Protein AF-N1UC17-F1 (afdb_monomer_lite)

Secondary structure (DSSP, 8-state):
--TT---HHHHHHHHHHHHHHHHHHHS---TTGGG-HHHHHHHHHHHHHHHHHHHHHHHHHHTT--HHHHHHHHHHHHHHHHHHHHHHHT-TT--HHHHHHHHHT--PPPP-HHHHHHHHHHHHHTTT------

Radius of gyration: 17.92 Å; chains: 1; bounding box: 58×27×40 Å

Organism: NCBI:txid1085541

Structure (mmCIF, N/CA/C/O backbone):
data_AF-N1UC17-F1
#
_entry.id   AF-N1UC17-F1
#
loop_
_atom_site.group_PDB
_atom_site.id
_atom_site.type_symbol
_atom_site.label_atom_id
_atom_site.label_alt_id
_atom_site.label_comp_id
_atom_site.label_asym_id
_atom_site.label_entity_id
_atom_site.label_seq_id
_atom_site.pdbx_PDB_ins_code
_atom_site.Cartn_x
_atom_site.Cartn_y
_atom_site.Cartn_z
_atom_site.occupancy
_atom_site.B_iso_or_equiv
_atom_site.auth_seq_id
_atom_site.auth_comp_id
_atom_site.auth_asym_id
_atom_site.auth_atom_id
_atom_site.pdbx_PDB_model_num
ATOM 1 N N . MET A 1 1 ? -7.139 11.147 -10.808 1.00 60.97 1 MET A N 1
ATOM 2 C CA . MET A 1 1 ? -6.002 10.578 -10.052 1.00 60.97 1 MET A CA 1
ATOM 3 C C . MET A 1 1 ? -5.913 9.108 -10.440 1.00 60.97 1 MET A C 1
ATOM 5 O O . MET A 1 1 ? -6.932 8.435 -10.329 1.00 60.97 1 MET A O 1
ATOM 9 N N . TYR A 1 2 ? -4.774 8.656 -10.977 1.00 63.81 2 TYR A N 1
ATOM 10 C CA . TYR A 1 2 ? -4.533 7.316 -11.563 1.00 63.81 2 TYR A CA 1
ATOM 11 C C . TYR A 1 2 ? -5.226 6.952 -12.900 1.00 63.81 2 TYR A C 1
ATOM 13 O O . TYR A 1 2 ? -5.146 5.809 -13.334 1.00 63.81 2 TYR A O 1
ATOM 21 N N . SER A 1 3 ? -5.917 7.875 -13.577 1.00 61.06 3 SER A N 1
ATOM 22 C CA . SER A 1 3 ? -6.792 7.532 -14.718 1.00 61.06 3 SER A CA 1
ATOM 23 C C . SER A 1 3 ? -6.067 7.158 -16.019 1.00 61.06 3 SER A C 1
ATOM 25 O O . SER A 1 3 ? -6.679 6.522 -16.870 1.00 61.06 3 SER A O 1
ATOM 27 N N . ASN A 1 4 ? -4.805 7.564 -16.182 1.00 71.44 4 ASN A N 1
ATOM 28 C CA . ASN A 1 4 ? -4.105 7.528 -17.473 1.00 71.44 4 ASN A CA 1
ATOM 29 C C . ASN A 1 4 ? -3.074 6.393 -17.593 1.00 71.44 4 ASN A C 1
ATOM 31 O O . ASN A 1 4 ? -2.320 6.373 -18.559 1.00 71.44 4 ASN A O 1
ATOM 35 N N . ILE A 1 5 ? -3.011 5.480 -16.618 1.00 83.81 5 ILE A N 1
ATOM 36 C CA . ILE A 1 5 ? -2.045 4.376 -16.606 1.00 83.81 5 ILE A CA 1
ATOM 37 C C . ILE A 1 5 ? -2.791 3.052 -16.561 1.00 83.81 5 ILE A C 1
ATOM 39 O O . ILE A 1 5 ? -3.594 2.813 -15.656 1.00 83.81 5 ILE A O 1
ATOM 43 N N . ASP A 1 6 ? -2.504 2.206 -17.547 1.00 90.81 6 ASP A N 1
ATOM 44 C CA . ASP A 1 6 ? -3.082 0.875 -17.676 1.00 90.81 6 ASP A CA 1
ATOM 45 C C . ASP A 1 6 ? -2.044 -0.203 -17.356 1.00 90.81 6 ASP A C 1
ATOM 47 O O . ASP A 1 6 ? -1.516 -0.876 -18.236 1.00 90.81 6 ASP A O 1
ATOM 51 N N . LEU A 1 7 ? -1.706 -0.300 -16.068 1.00 94.50 7 LEU A N 1
ATOM 52 C CA . LEU A 1 7 ? -0.792 -1.307 -15.531 1.00 94.50 7 LEU A CA 1
ATOM 53 C C . LEU A 1 7 ? -1.530 -2.195 -14.517 1.00 94.50 7 LEU A C 1
ATOM 55 O O . LEU A 1 7 ? -2.280 -1.658 -13.689 1.00 94.50 7 LEU A O 1
ATOM 59 N N . PRO A 1 8 ? -1.344 -3.529 -14.547 1.00 96.00 8 PRO A N 1
ATOM 60 C CA . PRO A 1 8 ? -2.098 -4.462 -13.711 1.00 96.00 8 PRO A CA 1
ATOM 61 C C . PRO A 1 8 ? -2.091 -4.116 -12.217 1.00 96.00 8 PRO A C 1
ATOM 63 O O . PRO A 1 8 ? -3.160 -4.039 -11.599 1.00 96.00 8 PRO A O 1
ATOM 66 N N . ASN A 1 9 ? -0.921 -3.842 -11.634 1.00 97.19 9 ASN A N 1
ATOM 67 C CA . ASN A 1 9 ? -0.815 -3.553 -10.204 1.00 97.19 9 ASN A CA 1
ATOM 68 C C . ASN A 1 9 ? -1.360 -2.168 -9.847 1.00 97.19 9 ASN A C 1
ATOM 70 O O . ASN A 1 9 ? -1.953 -1.999 -8.780 1.00 97.19 9 ASN A O 1
ATOM 74 N N . VAL A 1 10 ? -1.281 -1.198 -10.764 1.00 96.81 10 VAL A N 1
ATOM 75 C CA . VAL A 1 10 ? -1.932 0.112 -10.596 1.00 96.81 10 VAL A CA 1
ATOM 76 C C . VAL A 1 10 ? -3.453 -0.049 -10.523 1.00 96.81 10 VAL A C 1
ATOM 78 O O . VAL A 1 10 ? -4.094 0.556 -9.662 1.00 96.81 10 VAL A O 1
ATOM 81 N N . GLN A 1 11 ? -4.055 -0.899 -11.365 1.00 96.50 11 GLN A N 1
ATOM 82 C CA . GLN A 1 11 ? -5.502 -1.147 -11.305 1.00 96.50 11 GLN A CA 1
ATOM 83 C C . GLN A 1 11 ? -5.920 -1.838 -10.001 1.00 96.50 11 GLN A C 1
ATOM 85 O O . GLN A 1 11 ? -6.973 -1.514 -9.445 1.00 96.50 11 GLN A O 1
ATOM 90 N N . ILE A 1 12 ? -5.112 -2.770 -9.488 1.00 97.69 12 ILE A N 1
ATOM 91 C CA . ILE A 1 12 ? -5.368 -3.422 -8.194 1.00 97.69 12 ILE A CA 1
ATOM 92 C C . ILE A 1 12 ? -5.279 -2.397 -7.060 1.00 97.69 12 ILE A C 1
ATOM 94 O O . ILE A 1 12 ? -6.207 -2.288 -6.256 1.00 97.69 12 ILE A O 1
ATOM 98 N N . PHE A 1 13 ? -4.233 -1.573 -7.048 1.00 97.88 13 PHE A N 1
ATOM 99 C CA . PHE A 1 13 ? -4.062 -0.527 -6.045 1.00 97.88 13 PHE A CA 1
ATOM 100 C C . PHE A 1 13 ? -5.217 0.490 -6.066 1.00 97.88 13 PHE A C 1
ATOM 102 O O . PHE A 1 13 ? -5.735 0.883 -5.021 1.00 97.88 13 PHE A O 1
ATOM 109 N N . ARG A 1 14 ? -5.739 0.846 -7.249 1.00 96.31 14 ARG A N 1
ATOM 110 C CA . ARG A 1 14 ? -6.949 1.682 -7.376 1.00 96.31 14 ARG A CA 1
ATOM 111 C C . ARG A 1 14 ? -8.176 1.062 -6.706 1.00 96.31 14 ARG A C 1
ATOM 113 O O . ARG A 1 14 ? -8.968 1.798 -6.113 1.00 96.31 14 ARG A O 1
ATOM 120 N N . LYS A 1 15 ? -8.344 -0.264 -6.778 1.00 97.31 15 LYS A N 1
ATOM 121 C CA . LYS A 1 15 ? -9.424 -0.969 -6.065 1.00 97.31 15 LYS A CA 1
ATOM 122 C C . LYS A 1 15 ? -9.233 -0.861 -4.552 1.00 97.31 15 LYS A C 1
ATOM 124 O O . LYS A 1 15 ? -10.192 -0.532 -3.860 1.00 97.31 15 LYS A O 1
ATOM 129 N N . GLN A 1 16 ? -8.008 -1.026 -4.051 1.00 98.12 16 GLN A N 1
ATOM 130 C CA . GLN A 1 16 ? -7.701 -0.838 -2.626 1.00 98.12 16 GLN A CA 1
ATOM 131 C C . GLN A 1 16 ? -8.009 0.587 -2.152 1.00 98.12 16 GLN A C 1
ATOM 133 O O . GLN A 1 16 ? -8.677 0.762 -1.135 1.00 98.12 16 GLN A O 1
ATOM 138 N N . ILE A 1 17 ? -7.631 1.609 -2.929 1.00 97.44 17 ILE A N 1
ATOM 139 C CA . ILE A 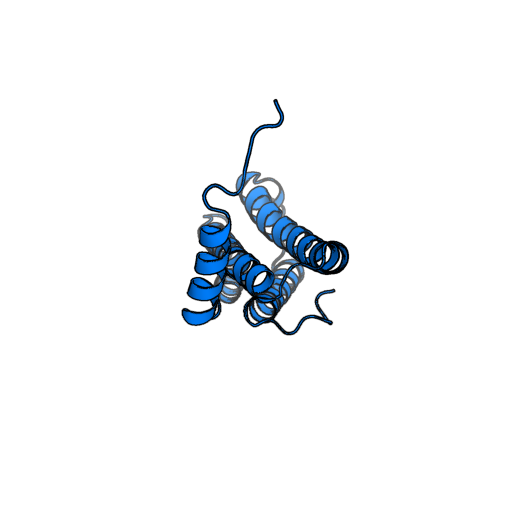1 17 ? -7.962 3.013 -2.635 1.00 97.44 17 ILE A CA 1
ATOM 140 C C . ILE A 1 17 ? -9.480 3.222 -2.567 1.00 97.44 17 ILE A C 1
ATOM 142 O O . ILE A 1 17 ? -9.966 3.955 -1.706 1.00 97.44 17 ILE A O 1
ATOM 146 N N . ALA A 1 18 ? -10.246 2.613 -3.476 1.00 97.25 18 ALA A N 1
ATOM 147 C CA . ALA A 1 18 ? -11.703 2.720 -3.456 1.00 97.25 18 ALA A CA 1
ATOM 148 C C . ALA A 1 18 ? -12.295 2.115 -2.172 1.00 97.25 18 ALA A C 1
ATOM 150 O O . ALA A 1 18 ? -13.162 2.732 -1.553 1.00 97.25 18 ALA A O 1
ATOM 151 N N . VAL A 1 19 ? -11.778 0.966 -1.728 1.00 97.88 19 VAL A N 1
ATOM 152 C CA . VAL A 1 19 ? -12.178 0.346 -0.457 1.00 97.88 19 VAL A CA 1
ATOM 153 C C . VAL A 1 19 ? -11.771 1.208 0.739 1.00 97.88 19 VAL A C 1
ATOM 155 O O . VAL A 1 19 ? -12.578 1.385 1.645 1.00 97.88 19 VAL A O 1
ATOM 158 N N . LEU A 1 20 ? -10.577 1.812 0.733 1.00 97.50 20 LEU A N 1
ATOM 159 C CA . LEU A 1 20 ? -10.130 2.727 1.790 1.00 97.50 20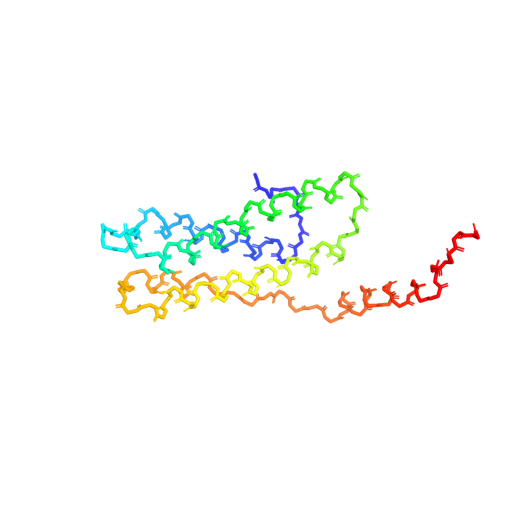 LEU A CA 1
ATOM 160 C C . LEU A 1 20 ? -11.019 3.973 1.892 1.00 97.50 20 LEU A C 1
ATOM 162 O O . LEU A 1 20 ? -11.382 4.391 2.990 1.00 97.50 20 LEU A O 1
ATOM 166 N N . LYS A 1 21 ? -11.420 4.553 0.757 1.00 97.06 21 LYS A N 1
ATOM 167 C CA . LYS A 1 21 ? -12.377 5.671 0.735 1.00 97.06 21 LYS A CA 1
ATOM 168 C C . LYS A 1 21 ? -13.710 5.275 1.355 1.00 97.06 21 LYS A C 1
ATOM 170 O O . LYS A 1 21 ? -14.279 6.050 2.118 1.00 97.06 21 LYS A O 1
ATOM 175 N N . GLU A 1 22 ? -14.189 4.077 1.038 1.00 97.12 22 GLU A N 1
ATOM 176 C CA . GLU A 1 22 ? -15.425 3.564 1.612 1.00 97.12 22 GLU A CA 1
ATOM 177 C C . GLU A 1 22 ? -15.275 3.293 3.113 1.00 97.12 22 GLU A C 1
ATOM 179 O O . GLU A 1 22 ? -16.125 3.731 3.876 1.00 97.12 22 GLU A O 1
ATOM 184 N N . PHE A 1 23 ? -14.168 2.688 3.560 1.00 96.81 23 PHE A N 1
ATOM 185 C CA . PHE A 1 23 ? -13.842 2.510 4.980 1.00 96.81 23 PHE A CA 1
ATOM 186 C C . PHE A 1 23 ? -13.928 3.835 5.750 1.00 96.81 23 PHE A C 1
ATOM 188 O O . PHE A 1 23 ? -14.611 3.918 6.768 1.00 96.81 23 PHE A O 1
ATOM 195 N N . LEU A 1 24 ? -13.285 4.891 5.240 1.00 96.06 24 LEU A N 1
ATOM 196 C CA . LEU A 1 24 ? -13.274 6.211 5.878 1.00 96.06 24 LEU A CA 1
ATOM 197 C C . LEU A 1 24 ? -14.657 6.872 5.906 1.00 96.06 24 LEU A C 1
ATOM 199 O O . LEU A 1 24 ? -14.936 7.673 6.793 1.00 96.06 24 LEU A O 1
ATOM 203 N N . LYS A 1 25 ? -15.517 6.560 4.933 1.00 96.50 25 LYS A N 1
ATOM 204 C CA . LYS A 1 25 ? -16.859 7.133 4.817 1.00 96.50 25 LYS A CA 1
ATOM 205 C C . LYS A 1 25 ? -17.886 6.392 5.671 1.00 96.50 25 LYS A C 1
ATOM 207 O O . LYS A 1 25 ? -18.695 7.038 6.330 1.00 96.50 25 LYS A O 1
ATOM 212 N N . SER A 1 26 ? -17.896 5.061 5.614 1.00 95.12 26 SER A N 1
ATOM 213 C CA . SER A 1 26 ? -18.922 4.227 6.248 1.00 95.12 26 SER A CA 1
ATOM 214 C C . SER A 1 26 ? -18.567 3.833 7.675 1.00 95.12 26 SER A C 1
ATOM 216 O O . SER A 1 26 ? -19.452 3.684 8.506 1.00 95.12 26 SER A O 1
ATOM 218 N N . THR A 1 27 ? -17.279 3.642 7.953 1.00 94.19 27 THR A N 1
ATOM 219 C CA . THR A 1 27 ? -16.783 3.098 9.222 1.00 94.19 27 THR A CA 1
ATOM 220 C C . THR A 1 27 ? -15.592 3.914 9.740 1.00 94.19 27 THR A C 1
ATOM 222 O O . THR A 1 27 ? -14.524 3.339 9.990 1.00 94.19 27 THR A O 1
ATOM 225 N N . PRO A 1 28 ? -15.722 5.253 9.862 1.00 94.12 28 PRO A N 1
ATOM 226 C CA . PRO A 1 28 ? -14.619 6.098 10.299 1.00 94.12 28 PRO A CA 1
ATOM 227 C C . PRO A 1 28 ? -14.137 5.702 11.703 1.00 94.12 28 PRO A C 1
ATOM 229 O O . PRO A 1 28 ? -14.899 5.107 12.472 1.00 94.12 28 PRO A O 1
ATOM 232 N N . PRO A 1 29 ? -12.891 6.052 12.066 1.00 95.25 29 PRO A N 1
ATOM 233 C CA . PRO A 1 29 ? -12.407 5.853 13.422 1.00 95.25 29 PRO A CA 1
ATOM 234 C C . PRO A 1 29 ? -13.292 6.593 14.432 1.00 95.25 29 PRO A C 1
ATOM 236 O O . PRO A 1 29 ? -13.615 7.767 14.237 1.00 95.25 29 PRO A O 1
ATOM 239 N N . ASP A 1 30 ? -13.673 5.935 15.524 1.00 95.44 30 ASP A N 1
ATOM 240 C CA . ASP A 1 30 ? -14.438 6.582 16.591 1.00 95.44 30 ASP A CA 1
ATOM 241 C C . ASP A 1 30 ? -13.555 7.503 17.466 1.00 95.44 30 ASP A C 1
ATOM 243 O O . ASP A 1 30 ? -12.341 7.634 17.270 1.00 95.44 30 ASP A O 1
ATOM 247 N N . SER A 1 31 ? -14.147 8.160 18.471 1.00 95.38 31 SER A N 1
ATOM 248 C CA . SER A 1 31 ? -13.395 9.066 19.353 1.00 95.38 31 SER A CA 1
ATOM 249 C C . SER A 1 31 ? -12.292 8.375 20.169 1.00 95.38 31 SER A C 1
ATOM 251 O O . SER A 1 31 ? -11.360 9.066 20.589 1.00 95.38 31 SER A O 1
ATOM 253 N N . LYS A 1 32 ? -12.403 7.075 20.463 1.00 95.38 32 LYS A N 1
ATOM 254 C CA . LYS A 1 32 ? -11.371 6.325 21.191 1.00 95.38 32 LYS A CA 1
ATOM 255 C C . LYS A 1 32 ? -10.248 5.932 20.238 1.00 95.38 32 LYS A C 1
ATOM 257 O O . LYS A 1 32 ? -9.093 6.187 20.552 1.00 95.38 32 LYS A O 1
ATOM 262 N N . GLN A 1 33 ? -10.593 5.403 19.067 1.00 96.25 33 GLN A N 1
ATOM 263 C CA . GLN A 1 33 ? -9.652 5.035 18.008 1.00 96.25 33 GLN A CA 1
ATOM 264 C C . GLN A 1 33 ? -8.861 6.247 17.502 1.00 96.25 33 GLN A C 1
ATOM 266 O O . GLN A 1 33 ? -7.656 6.161 17.318 1.00 96.25 33 GLN A O 1
ATOM 271 N N . SER A 1 34 ? -9.496 7.416 17.385 1.00 94.75 34 SER A N 1
ATOM 272 C CA . SER A 1 34 ? -8.816 8.658 16.981 1.00 94.75 34 SER A CA 1
ATOM 273 C C . SER A 1 34 ? -7.754 9.138 17.982 1.00 94.75 34 SER A C 1
ATOM 275 O O . SER A 1 34 ? -6.884 9.929 17.627 1.00 94.75 34 SER A O 1
ATOM 277 N N . LYS A 1 35 ? -7.834 8.694 19.244 1.00 95.75 35 LYS A N 1
ATOM 278 C CA . LYS A 1 35 ? -6.842 8.976 20.298 1.00 95.75 35 LYS A CA 1
ATOM 279 C C . LYS A 1 35 ? -5.832 7.836 20.471 1.00 95.75 35 LYS A C 1
ATOM 281 O O . LYS A 1 35 ? -4.873 7.991 21.221 1.00 95.75 35 LYS A O 1
ATOM 286 N N . ASP A 1 36 ? -6.057 6.706 19.806 1.00 96.12 36 ASP A N 1
ATOM 287 C CA . ASP A 1 36 ? -5.148 5.568 19.766 1.00 96.12 36 ASP A CA 1
ATOM 288 C C . ASP A 1 36 ? -4.095 5.830 18.683 1.00 96.12 36 ASP A C 1
ATOM 290 O O . ASP A 1 36 ? -4.363 5.735 17.483 1.00 96.12 36 ASP A O 1
ATOM 294 N N . LEU A 1 37 ? -2.892 6.205 19.124 1.00 95.12 37 LEU A N 1
ATOM 295 C CA . LEU A 1 37 ? -1.783 6.531 18.229 1.00 95.12 37 LEU A CA 1
ATOM 296 C C . LEU A 1 37 ? -1.426 5.364 17.311 1.00 95.12 37 LEU A C 1
ATOM 298 O O . LEU A 1 37 ? -1.131 5.600 16.144 1.00 95.12 37 LEU A O 1
ATOM 302 N N . ASP A 1 38 ? -1.498 4.123 17.791 1.00 95.50 38 ASP A N 1
ATOM 303 C CA . ASP A 1 38 ? -1.136 2.976 16.966 1.00 95.50 38 ASP A CA 1
ATOM 304 C C . ASP A 1 38 ? -2.196 2.700 15.895 1.00 95.50 38 ASP A C 1
ATOM 306 O O . ASP A 1 38 ? -1.867 2.250 14.799 1.00 95.50 38 ASP A O 1
ATOM 310 N N . PHE A 1 39 ? -3.477 2.931 16.202 1.00 96.56 39 PHE A N 1
ATOM 311 C CA . PHE A 1 39 ? -4.554 2.822 15.216 1.00 96.56 39 PHE A CA 1
ATOM 312 C C . PHE A 1 39 ? -4.405 3.903 14.139 1.00 96.56 39 PHE A C 1
ATOM 314 O O . PHE A 1 39 ? -4.441 3.613 12.940 1.00 96.56 39 PHE A O 1
ATOM 321 N N . MET A 1 40 ? -4.199 5.149 14.568 1.00 97.19 40 MET A N 1
ATOM 322 C CA . MET A 1 40 ? -4.052 6.285 13.661 1.00 97.19 40 MET A CA 1
ATOM 323 C C . MET A 1 40 ? -2.771 6.215 12.831 1.00 97.19 40 MET A C 1
ATOM 325 O O . MET A 1 40 ? -2.787 6.652 11.682 1.00 97.19 40 MET A O 1
ATOM 329 N N . LEU A 1 41 ? -1.693 5.633 13.362 1.00 97.38 41 LEU A N 1
ATOM 330 C CA . LEU A 1 41 ? -0.457 5.407 12.617 1.00 97.38 41 LEU A CA 1
ATOM 331 C C . LEU A 1 41 ? -0.693 4.482 11.419 1.00 97.38 41 LEU A C 1
ATOM 333 O O . LEU A 1 41 ? -0.344 4.855 10.305 1.00 97.38 41 LEU A O 1
ATOM 337 N N . ILE A 1 42 ? -1.368 3.345 11.618 1.00 97.75 42 ILE A N 1
ATOM 338 C CA . ILE A 1 42 ? -1.680 2.398 10.531 1.00 97.75 42 ILE A CA 1
ATOM 339 C C . ILE A 1 42 ? -2.568 3.054 9.467 1.00 97.75 42 ILE A C 1
ATOM 341 O O . ILE A 1 42 ? -2.354 2.888 8.266 1.00 97.75 42 ILE A O 1
ATOM 345 N N . LEU A 1 43 ? -3.571 3.829 9.893 1.00 96.56 43 LEU A N 1
ATOM 346 C CA . LEU A 1 43 ? -4.425 4.562 8.958 1.00 96.56 43 LEU A CA 1
ATOM 347 C C . LEU A 1 43 ? -3.640 5.640 8.194 1.00 96.56 43 LEU A C 1
ATOM 349 O O . LEU A 1 43 ? -3.880 5.860 7.006 1.00 96.56 43 LEU A O 1
ATOM 353 N N . GLY A 1 44 ? -2.680 6.279 8.864 1.00 97.31 44 GLY A N 1
ATOM 354 C CA . GLY A 1 44 ? -1.719 7.192 8.262 1.00 97.31 44 GLY A CA 1
ATOM 355 C C . GLY A 1 44 ? -0.855 6.507 7.205 1.00 97.31 44 GLY A C 1
ATOM 356 O O . GLY A 1 44 ? -0.718 7.049 6.116 1.00 97.31 44 GLY A O 1
ATOM 357 N N . GLU A 1 45 ? -0.343 5.304 7.472 1.00 97.88 45 GLU A N 1
ATOM 358 C CA . GLU A 1 45 ? 0.430 4.510 6.505 1.00 97.88 45 GLU A CA 1
ATOM 359 C C . GLU A 1 45 ? -0.401 4.134 5.267 1.00 97.88 45 GLU A C 1
ATOM 361 O O . GLU A 1 45 ? 0.059 4.268 4.133 1.00 97.88 45 GLU A O 1
ATOM 366 N N . LEU A 1 46 ? -1.667 3.749 5.452 1.00 97.75 46 LEU A N 1
ATOM 367 C CA . LEU A 1 46 ? -2.588 3.529 4.331 1.00 97.75 46 LEU A CA 1
ATOM 368 C C . LEU A 1 46 ? -2.787 4.803 3.501 1.00 97.75 46 LEU A C 1
ATOM 370 O O . LEU A 1 46 ? -2.790 4.746 2.271 1.00 97.75 46 LEU A O 1
ATOM 374 N N . PHE A 1 47 ? -2.937 5.955 4.156 1.00 96.31 47 PHE A N 1
ATOM 375 C CA . PHE A 1 47 ? -3.099 7.239 3.481 1.00 96.31 47 PHE A CA 1
ATOM 376 C C . PHE A 1 47 ? -1.832 7.671 2.728 1.00 96.31 47 PHE A C 1
ATOM 378 O O . PHE A 1 47 ? -1.924 8.116 1.580 1.00 96.31 47 PHE A O 1
ATOM 385 N N . THR A 1 48 ? -0.648 7.522 3.329 1.00 97.25 48 THR A N 1
ATOM 386 C CA . THR A 1 48 ? 0.617 7.909 2.692 1.00 97.25 48 THR A CA 1
ATOM 387 C C . THR A 1 48 ? 0.903 7.065 1.459 1.00 97.25 48 THR A C 1
ATOM 389 O O . THR A 1 48 ? 1.350 7.627 0.463 1.00 97.25 48 THR A O 1
ATOM 392 N N . LEU A 1 49 ? 0.559 5.772 1.447 1.00 97.56 49 LEU A N 1
ATOM 393 C CA . LEU A 1 49 ? 0.645 4.951 0.233 1.00 9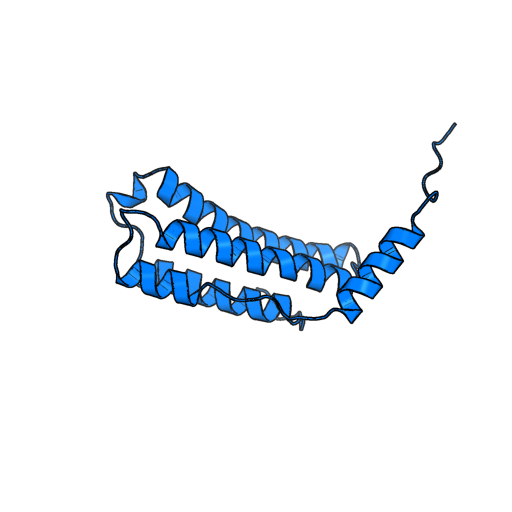7.56 49 LEU A CA 1
ATOM 394 C C . LEU A 1 49 ? -0.165 5.548 -0.929 1.00 97.56 49 LEU A C 1
ATOM 396 O O . LEU A 1 49 ? 0.304 5.548 -2.065 1.00 97.56 49 LEU A O 1
ATOM 400 N N . VAL A 1 50 ? -1.354 6.106 -0.674 1.00 96.69 50 VAL A N 1
ATOM 401 C CA . VAL A 1 50 ? -2.165 6.750 -1.727 1.00 96.69 50 VAL A CA 1
ATOM 402 C C . VAL A 1 50 ? -1.483 8.001 -2.278 1.00 96.69 50 VAL A C 1
ATOM 404 O O . VAL A 1 50 ? -1.520 8.235 -3.489 1.00 96.69 50 VAL A O 1
ATOM 407 N N . ALA A 1 51 ? -0.868 8.804 -1.408 1.00 95.88 51 ALA A N 1
ATOM 408 C CA . ALA A 1 51 ? -0.122 9.990 -1.818 1.00 95.88 51 ALA A CA 1
ATOM 409 C C . ALA A 1 51 ? 1.137 9.609 -2.615 1.00 95.88 51 ALA A C 1
ATOM 411 O O . ALA A 1 51 ? 1.356 10.130 -3.709 1.00 95.88 51 ALA A O 1
ATOM 412 N N . TYR A 1 52 ? 1.917 8.647 -2.115 1.00 96.25 52 TYR A N 1
ATOM 413 C CA . TYR A 1 52 ? 3.119 8.154 -2.784 1.00 96.25 52 TYR A CA 1
ATOM 414 C C . TYR A 1 52 ? 2.819 7.506 -4.130 1.00 96.25 52 TYR A C 1
ATOM 416 O O . TYR A 1 52 ? 3.538 7.773 -5.085 1.00 96.25 52 TYR A O 1
ATOM 424 N N . GLY A 1 53 ? 1.744 6.724 -4.251 1.00 95.69 53 GLY A N 1
ATOM 425 C CA . GLY A 1 53 ? 1.368 6.133 -5.534 1.00 95.69 53 GLY A CA 1
ATOM 426 C C . GLY A 1 53 ? 1.095 7.196 -6.607 1.00 95.69 53 GLY A C 1
ATOM 427 O O . GLY A 1 53 ? 1.466 7.014 -7.764 1.00 95.69 53 GLY A O 1
ATOM 428 N N . GLN A 1 54 ? 0.519 8.345 -6.236 1.00 93.88 54 GLN A N 1
ATOM 429 C CA . GLN A 1 54 ? 0.271 9.421 -7.194 1.00 93.88 54 GLN A CA 1
ATOM 430 C C . GLN A 1 54 ? 1.590 10.096 -7.580 1.00 93.88 54 GLN A C 1
ATOM 432 O O . GLN A 1 54 ? 1.829 10.306 -8.766 1.00 93.88 54 GLN A O 1
ATOM 437 N N . LEU A 1 55 ? 2.454 10.382 -6.600 1.00 95.00 55 LEU A N 1
ATOM 438 C CA . LEU A 1 55 ? 3.775 10.965 -6.847 1.00 95.00 55 LEU A CA 1
ATOM 439 C C . LEU A 1 55 ? 4.645 10.060 -7.726 1.00 95.00 55 LEU A C 1
ATOM 441 O O . LEU A 1 55 ? 5.321 10.553 -8.620 1.00 95.00 55 LEU A O 1
ATOM 445 N N . LEU A 1 56 ? 4.604 8.743 -7.515 1.00 94.94 56 LEU A N 1
ATOM 446 C CA . LEU A 1 56 ? 5.324 7.769 -8.337 1.00 94.94 56 LEU A CA 1
ATOM 447 C C . LEU A 1 56 ? 4.874 7.824 -9.796 1.00 94.94 56 LEU A C 1
ATOM 449 O O . LEU A 1 56 ? 5.710 7.826 -10.692 1.00 94.94 56 LEU A O 1
ATOM 453 N N . ILE A 1 57 ? 3.566 7.918 -10.037 1.00 93.44 57 ILE A N 1
ATOM 454 C CA . ILE A 1 57 ? 3.000 8.033 -11.385 1.00 93.44 57 ILE A CA 1
ATOM 455 C C . ILE A 1 57 ? 3.392 9.348 -12.058 1.00 93.44 57 ILE A C 1
ATOM 457 O O . ILE A 1 57 ? 3.784 9.352 -13.223 1.00 93.44 57 ILE A O 1
ATOM 461 N N . GLU A 1 58 ? 3.287 10.462 -11.335 1.00 93.06 58 GLU A N 1
ATOM 462 C CA . GLU A 1 58 ? 3.652 11.780 -11.857 1.00 93.06 58 GLU A CA 1
ATOM 463 C C . GLU A 1 58 ? 5.150 11.848 -12.170 1.00 93.06 58 GLU A C 1
ATOM 465 O O . GLU A 1 58 ? 5.537 12.270 -13.260 1.00 93.06 58 GLU A O 1
ATOM 470 N N . ASN A 1 59 ? 5.993 11.354 -11.262 1.00 93.50 59 ASN A N 1
ATOM 471 C CA . ASN A 1 59 ? 7.439 11.354 -11.441 1.00 93.50 59 ASN A CA 1
ATOM 472 C C . ASN A 1 59 ? 7.895 10.380 -12.535 1.00 93.50 59 ASN A C 1
ATOM 474 O O . ASN A 1 59 ? 8.812 10.695 -13.286 1.00 93.50 59 ASN A O 1
ATOM 478 N N . ALA A 1 60 ? 7.232 9.228 -12.685 1.00 93.19 60 ALA A N 1
ATOM 479 C CA . ALA A 1 60 ? 7.524 8.285 -13.763 1.00 93.19 60 ALA A CA 1
ATOM 480 C C . ALA A 1 60 ? 7.359 8.922 -15.151 1.00 93.19 60 ALA A C 1
ATOM 482 O O . ALA A 1 60 ? 8.153 8.644 -16.049 1.00 93.19 60 ALA A O 1
ATOM 483 N N . ALA A 1 61 ? 6.379 9.815 -15.319 1.00 89.94 61 ALA A N 1
ATO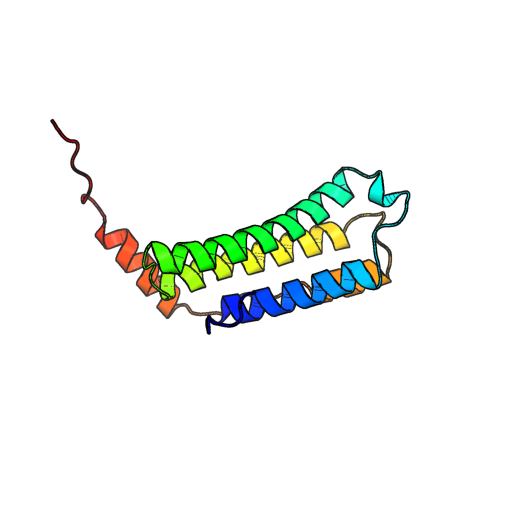M 484 C CA . ALA A 1 61 ? 6.192 10.557 -16.563 1.00 89.94 61 ALA A CA 1
ATOM 485 C C . ALA A 1 61 ? 7.304 11.596 -16.811 1.00 89.94 61 ALA A C 1
ATOM 487 O O . ALA A 1 61 ? 7.714 11.784 -17.956 1.00 89.94 61 ALA A O 1
ATOM 488 N N . ILE A 1 62 ? 7.801 12.248 -15.754 1.00 92.94 62 ILE A N 1
ATOM 489 C CA . ILE A 1 62 ? 8.881 13.248 -15.827 1.00 92.94 62 ILE A CA 1
ATOM 490 C C . ILE A 1 62 ? 10.215 12.573 -16.165 1.00 92.94 62 ILE A C 1
ATOM 492 O O . ILE A 1 62 ? 10.882 12.951 -17.128 1.00 92.94 62 ILE A O 1
ATOM 496 N N . GLU A 1 63 ? 10.561 11.530 -15.414 1.00 92.94 63 GLU A N 1
ATOM 497 C CA . GLU A 1 63 ? 11.829 10.799 -15.515 1.00 92.94 63 GLU A CA 1
ATOM 498 C C . GLU A 1 63 ? 11.830 9.744 -16.636 1.00 92.94 63 GLU A C 1
ATOM 500 O O . GLU A 1 63 ? 12.831 9.065 -16.858 1.00 92.94 63 GLU A O 1
ATOM 505 N N . LYS A 1 64 ? 10.709 9.594 -17.360 1.00 91.56 64 LYS A N 1
ATOM 506 C CA . LYS A 1 64 ? 10.506 8.583 -18.416 1.00 91.56 64 LYS A CA 1
ATOM 507 C C . LYS A 1 64 ? 10.836 7.168 -17.929 1.00 91.56 64 LYS A C 1
ATOM 509 O O . LYS A 1 64 ? 11.509 6.394 -18.613 1.00 91.56 64 LYS A O 1
ATOM 514 N N . VAL A 1 65 ? 10.367 6.847 -16.725 1.00 91.19 65 VAL A N 1
ATOM 515 C CA . VAL A 1 65 ? 10.524 5.519 -16.129 1.00 91.19 65 VAL A CA 1
ATOM 516 C C . VAL A 1 65 ? 9.753 4.503 -16.962 1.00 91.19 65 VAL A C 1
ATOM 518 O O . VAL A 1 65 ? 8.625 4.746 -17.384 1.00 91.19 65 VAL A O 1
ATOM 521 N N . ASP A 1 66 ? 10.383 3.355 -17.194 1.00 92.00 66 ASP A N 1
ATOM 522 C CA . ASP A 1 66 ? 9.783 2.266 -17.952 1.00 92.00 66 ASP A CA 1
ATOM 523 C C . ASP A 1 66 ? 8.580 1.642 -17.223 1.00 92.00 66 ASP A C 1
ATOM 525 O O . ASP A 1 66 ? 8.580 1.493 -15.996 1.00 92.00 66 ASP A O 1
ATOM 529 N N . ASN A 1 67 ? 7.568 1.246 -17.997 1.00 92.69 67 ASN A N 1
ATOM 530 C CA . ASN A 1 67 ? 6.317 0.698 -17.478 1.00 92.69 67 ASN A CA 1
ATOM 531 C C . ASN A 1 67 ? 6.511 -0.614 -16.706 1.00 92.69 67 ASN A C 1
ATOM 533 O O . ASN A 1 67 ? 5.789 -0.824 -15.732 1.00 92.69 67 ASN A O 1
ATOM 537 N N . ASP A 1 68 ? 7.479 -1.463 -17.082 1.00 93.69 68 ASP A N 1
ATOM 538 C CA . ASP A 1 68 ? 7.740 -2.705 -16.345 1.00 93.69 68 ASP A CA 1
ATOM 539 C C . ASP A 1 68 ? 8.227 -2.388 -14.924 1.00 93.69 68 ASP A C 1
ATOM 541 O O . ASP A 1 68 ? 7.764 -2.981 -13.950 1.00 93.69 68 ASP A O 1
ATOM 545 N N . LEU A 1 69 ? 9.121 -1.402 -14.780 1.00 93.38 69 LEU A N 1
ATOM 546 C CA . LEU A 1 69 ? 9.605 -0.977 -13.465 1.00 93.38 69 LEU A CA 1
ATOM 547 C C . LEU A 1 69 ? 8.491 -0.321 -12.644 1.00 93.38 69 LEU A C 1
ATOM 549 O O . LEU A 1 69 ? 8.384 -0.575 -11.444 1.00 93.38 69 LEU A O 1
ATOM 553 N N . LEU A 1 70 ? 7.654 0.507 -13.275 1.00 95.19 70 LEU A N 1
ATOM 554 C CA . LEU A 1 70 ? 6.532 1.139 -12.589 1.00 95.19 70 LEU A CA 1
ATOM 555 C C . LEU A 1 70 ? 5.528 0.095 -12.077 1.00 95.19 70 LEU A C 1
ATOM 557 O O . LEU A 1 70 ? 5.137 0.155 -10.914 1.00 95.19 70 LEU A O 1
ATOM 561 N N . ASP A 1 71 ? 5.151 -0.892 -12.893 1.00 95.69 71 ASP A N 1
ATOM 562 C CA . ASP A 1 71 ? 4.244 -1.964 -12.463 1.00 95.69 71 ASP A CA 1
ATOM 563 C C . ASP A 1 71 ? 4.860 -2.816 -11.338 1.00 95.69 71 ASP A C 1
ATOM 565 O O . ASP A 1 71 ? 4.172 -3.152 -10.371 1.00 95.69 71 ASP A O 1
ATOM 569 N N . GLN A 1 72 ? 6.175 -3.071 -11.391 1.00 94.94 72 GLN A N 1
ATOM 570 C CA . GLN A 1 72 ? 6.919 -3.770 -10.336 1.00 94.94 72 GLN A CA 1
ATOM 571 C C . GLN A 1 72 ? 6.997 -2.980 -9.017 1.00 94.94 72 GLN A C 1
ATOM 573 O O . GLN A 1 72 ? 7.054 -3.575 -7.938 1.00 94.94 72 GLN A O 1
ATOM 578 N N . ILE A 1 73 ? 6.990 -1.645 -9.070 1.00 95.56 73 ILE A N 1
ATOM 579 C CA . ILE A 1 73 ? 6.871 -0.807 -7.870 1.00 95.56 73 ILE A CA 1
ATOM 580 C C . ILE A 1 73 ? 5.473 -0.965 -7.262 1.00 95.56 73 ILE A C 1
ATOM 582 O O . ILE A 1 73 ? 5.324 -1.185 -6.058 1.00 95.56 73 ILE A O 1
ATOM 586 N N . PHE A 1 74 ? 4.430 -0.915 -8.091 1.00 97.19 74 PHE A N 1
ATOM 587 C CA . PHE A 1 74 ? 3.059 -1.062 -7.607 1.00 97.19 74 PHE A CA 1
ATOM 588 C C . PHE A 1 74 ? 2.752 -2.460 -7.055 1.00 97.19 74 PHE A C 1
ATOM 590 O O . PHE A 1 74 ? 1.920 -2.580 -6.157 1.00 97.19 74 PHE A O 1
ATOM 597 N N . ASP A 1 75 ? 3.451 -3.499 -7.508 1.00 97.06 75 ASP A N 1
ATOM 598 C CA . ASP A 1 75 ? 3.387 -4.847 -6.934 1.00 97.06 75 ASP A CA 1
ATOM 599 C C . ASP A 1 75 ? 3.674 -4.852 -5.415 1.00 97.06 75 ASP A C 1
ATOM 601 O O . ASP A 1 75 ? 2.896 -5.418 -4.639 1.00 97.06 75 ASP A O 1
ATOM 605 N N . PHE A 1 76 ? 4.719 -4.156 -4.939 1.00 95.31 76 PHE A N 1
ATOM 606 C CA . PHE A 1 76 ? 4.948 -4.051 -3.492 1.00 95.31 76 PHE A CA 1
ATOM 607 C C . PHE A 1 76 ? 4.009 -3.049 -2.809 1.00 95.31 76 PHE A C 1
ATOM 609 O O . PHE A 1 76 ? 3.610 -3.301 -1.675 1.00 95.31 76 PHE A O 1
ATOM 616 N N . MET A 1 77 ? 3.569 -1.982 -3.488 1.00 98.00 77 MET A N 1
ATOM 617 C CA . MET A 1 77 ? 2.571 -1.061 -2.920 1.00 98.00 77 MET A CA 1
ATOM 618 C C . MET A 1 77 ? 1.246 -1.762 -2.592 1.00 98.00 77 MET A C 1
ATOM 620 O O . MET A 1 77 ? 0.642 -1.500 -1.548 1.00 98.00 77 MET A O 1
ATOM 624 N N . VAL A 1 78 ? 0.806 -2.691 -3.449 1.00 98.44 78 VAL A N 1
ATOM 625 C CA . VAL A 1 78 ? -0.387 -3.522 -3.212 1.00 98.44 78 VAL A CA 1
ATOM 626 C C . VAL A 1 78 ? -0.209 -4.408 -1.977 1.00 98.44 78 VAL A C 1
ATOM 628 O O . VAL A 1 78 ? -1.135 -4.554 -1.165 1.00 98.44 78 VAL A O 1
ATOM 631 N N . ARG A 1 79 ? 0.985 -4.992 -1.811 1.00 98.31 79 ARG A N 1
ATOM 632 C CA . ARG A 1 79 ? 1.326 -5.815 -0.641 1.00 98.31 79 ARG A CA 1
ATOM 633 C C . ARG A 1 79 ? 1.376 -4.993 0.639 1.00 98.31 79 ARG A C 1
ATOM 635 O O . ARG A 1 79 ? 0.815 -5.434 1.639 1.00 98.31 79 ARG A O 1
ATOM 642 N N . ASP A 1 80 ? 1.977 -3.810 0.608 1.00 98.38 80 ASP A N 1
ATOM 643 C CA . ASP A 1 80 ? 2.053 -2.927 1.772 1.00 98.38 80 ASP A CA 1
ATOM 644 C C . ASP A 1 80 ? 0.664 -2.447 2.192 1.00 98.38 80 ASP A C 1
ATOM 646 O O . ASP A 1 80 ? 0.309 -2.537 3.366 1.00 98.38 80 ASP A O 1
ATOM 650 N N . CYS A 1 81 ? -0.184 -2.061 1.236 1.00 98.31 81 CYS A N 1
ATOM 651 C CA . CYS A 1 81 ? -1.574 -1.718 1.529 1.00 98.31 81 CYS A CA 1
ATOM 652 C C . CYS A 1 81 ? -2.315 -2.889 2.199 1.00 98.31 81 CYS A C 1
ATOM 654 O O . CYS A 1 81 ? -2.959 -2.714 3.234 1.00 98.31 81 CYS A O 1
ATOM 656 N N . SER A 1 82 ? -2.142 -4.108 1.678 1.00 98.44 82 SER A N 1
ATOM 657 C CA . SER A 1 82 ? -2.725 -5.321 2.268 1.00 98.44 82 SER A CA 1
ATOM 658 C C . SER A 1 82 ? -2.175 -5.629 3.666 1.00 98.44 82 SER A C 1
ATOM 660 O O . SER A 1 82 ? -2.924 -6.046 4.550 1.00 98.44 82 SER A O 1
ATOM 662 N N . LYS A 1 83 ? -0.878 -5.401 3.896 1.00 98.50 83 LYS A N 1
ATOM 663 C CA . LYS A 1 83 ? -0.227 -5.564 5.201 1.00 98.50 83 LYS A CA 1
ATOM 664 C C . LYS A 1 83 ? -0.834 -4.613 6.231 1.00 98.50 83 LYS A C 1
ATOM 666 O O . LYS A 1 83 ? -1.208 -5.063 7.312 1.00 98.50 83 LYS A O 1
ATOM 671 N N . TYR A 1 84 ? -0.971 -3.331 5.902 1.00 98.38 84 TYR A N 1
ATOM 672 C CA . TYR A 1 84 ? -1.557 -2.346 6.813 1.00 98.38 84 TYR A CA 1
ATOM 673 C C . TYR A 1 84 ? -3.049 -2.590 7.053 1.00 98.38 84 TYR A C 1
ATOM 675 O O . TYR A 1 84 ? -3.507 -2.504 8.192 1.00 98.38 84 TYR A O 1
ATOM 683 N N . ALA A 1 85 ? -3.794 -3.009 6.027 1.00 98.19 85 ALA A N 1
ATOM 684 C CA . ALA A 1 85 ? -5.182 -3.432 6.186 1.00 98.19 85 ALA A CA 1
ATOM 685 C C . ALA A 1 85 ? -5.314 -4.612 7.168 1.00 98.19 85 ALA A C 1
ATOM 687 O O . ALA A 1 85 ? -6.178 -4.596 8.045 1.00 98.19 85 ALA A O 1
ATOM 688 N N . LEU A 1 86 ? -4.427 -5.610 7.085 1.00 98.44 86 LEU A N 1
ATOM 689 C CA . LEU A 1 86 ? -4.410 -6.738 8.020 1.00 98.44 86 LEU A CA 1
ATOM 690 C C . LEU A 1 86 ? -4.030 -6.316 9.449 1.00 98.44 86 LEU A C 1
ATOM 692 O O . LEU A 1 86 ? -4.591 -6.830 10.420 1.00 98.44 86 LEU A O 1
ATOM 696 N N . GLN A 1 87 ? -3.091 -5.380 9.600 1.00 98.12 87 GLN A N 1
ATOM 697 C CA . GLN A 1 87 ? -2.741 -4.837 10.914 1.00 98.12 87 GLN A CA 1
ATOM 698 C C . GLN A 1 87 ? -3.926 -4.104 11.546 1.00 98.12 87 GLN A C 1
ATOM 700 O O . GLN A 1 87 ? -4.207 -4.321 12.725 1.00 98.12 87 GLN A O 1
ATOM 705 N N . LEU A 1 88 ? -4.651 -3.302 10.761 1.00 97.25 88 LEU A N 1
ATOM 706 C CA . LEU A 1 88 ? -5.850 -2.601 11.212 1.00 97.25 88 LEU A CA 1
ATOM 707 C C . LEU A 1 88 ? -6.963 -3.587 11.582 1.00 97.25 88 LEU A C 1
ATOM 709 O O . LEU A 1 88 ? -7.525 -3.496 12.670 1.00 97.25 88 LEU A O 1
ATOM 713 N N . TYR A 1 89 ? -7.211 -4.595 10.742 1.00 97.75 89 TYR A N 1
ATOM 714 C CA . TYR A 1 89 ? -8.125 -5.705 11.038 1.00 97.75 89 TYR A CA 1
ATOM 715 C C . TYR A 1 89 ? -7.825 -6.365 12.393 1.00 97.75 89 TYR A C 1
ATOM 717 O O . TYR A 1 89 ? -8.738 -6.713 13.135 1.00 97.75 89 TYR A O 1
ATOM 725 N N . SER A 1 90 ? -6.542 -6.512 12.727 1.00 97.06 90 SER A N 1
ATOM 726 C CA . SER A 1 90 ? -6.086 -7.238 13.917 1.00 97.06 90 SER A CA 1
ATOM 727 C C . SER A 1 90 ? -6.068 -6.394 15.199 1.00 97.06 90 SER A C 1
ATOM 729 O O . SER A 1 90 ? -5.739 -6.913 16.271 1.00 97.06 90 SER A O 1
ATOM 731 N N . LYS A 1 91 ? -6.398 -5.096 15.139 1.00 95.75 91 LYS A N 1
ATOM 732 C CA . LYS A 1 91 ? -6.482 -4.256 16.341 1.00 95.75 91 LYS A CA 1
ATOM 733 C C . LYS A 1 91 ? -7.662 -4.688 17.208 1.00 95.75 91 LYS A C 1
ATOM 735 O O . LYS A 1 91 ? -8.778 -4.851 16.734 1.00 95.75 91 LYS A O 1
ATOM 740 N N . ARG A 1 92 ? -7.436 -4.786 18.523 1.00 93.94 92 ARG A N 1
ATOM 741 C CA . ARG A 1 92 ? -8.493 -5.110 19.506 1.00 93.94 92 ARG A CA 1
ATOM 742 C C . ARG A 1 92 ? -9.639 -4.098 19.507 1.00 93.94 92 ARG A C 1
ATOM 744 O O . ARG A 1 92 ? -10.742 -4.428 19.922 1.00 93.94 92 ARG A O 1
ATOM 751 N N . SER A 1 93 ? -9.346 -2.864 19.107 1.00 94.00 93 SER A N 1
ATOM 752 C CA . SER A 1 93 ? -10.300 -1.767 19.012 1.00 94.00 93 SER A CA 1
ATOM 753 C C . SER A 1 93 ? -11.109 -1.782 17.713 1.00 94.00 93 SER A C 1
ATOM 755 O O . SER A 1 93 ? -12.060 -1.012 17.628 1.00 94.00 93 SER A O 1
ATOM 757 N N . SER A 1 94 ? -10.773 -2.617 16.723 1.00 95.00 94 SER A N 1
ATOM 758 C CA . SER A 1 94 ? -11.476 -2.655 15.437 1.00 95.00 94 SER A CA 1
ATOM 759 C C . SER A 1 94 ? -12.878 -3.231 15.575 1.00 95.00 94 SER A C 1
ATOM 761 O O . SER A 1 94 ? -13.093 -4.271 16.198 1.00 95.00 94 SER A O 1
ATOM 763 N N . THR A 1 95 ? -13.850 -2.547 14.974 1.00 96.50 95 THR A N 1
ATOM 764 C CA . THR A 1 95 ? -15.238 -3.012 14.942 1.00 96.50 95 THR A CA 1
ATOM 765 C C . THR A 1 95 ? -15.429 -4.070 13.860 1.00 96.50 95 THR A C 1
ATOM 767 O O . THR A 1 95 ? -14.646 -4.168 12.915 1.00 96.50 95 THR A O 1
ATOM 770 N N . LYS A 1 96 ? -16.515 -4.845 13.951 1.00 96.62 96 LYS A N 1
ATOM 771 C CA . LYS A 1 96 ? -16.846 -5.858 12.939 1.00 96.62 96 LYS A CA 1
ATOM 772 C C . LYS A 1 96 ? -16.945 -5.261 11.527 1.00 96.62 96 LYS A C 1
ATOM 774 O O . LYS A 1 96 ? -16.395 -5.819 10.585 1.00 96.62 96 LYS A O 1
ATOM 779 N N . GLU A 1 97 ? -17.589 -4.106 11.394 1.00 96.44 97 GLU A N 1
ATOM 780 C CA . GLU A 1 97 ? -17.752 -3.427 10.104 1.00 96.44 97 GLU A CA 1
ATOM 781 C C . GLU A 1 97 ? -16.403 -2.934 9.551 1.00 96.44 97 GLU A C 1
ATOM 783 O O . GLU A 1 97 ? -16.115 -3.090 8.363 1.00 96.44 97 GLU A O 1
ATOM 788 N N . GLN A 1 98 ? -15.528 -2.405 10.417 1.00 97.38 98 GLN A N 1
ATOM 789 C CA . GLN A 1 98 ? -14.164 -2.025 10.039 1.00 97.38 98 GLN A CA 1
ATOM 790 C C . GLN A 1 98 ? -13.349 -3.238 9.585 1.00 97.38 98 GLN A C 1
ATOM 792 O O . GLN A 1 98 ? -12.645 -3.163 8.578 1.00 97.38 98 GLN A O 1
ATOM 797 N N . MET A 1 99 ? -13.462 -4.365 10.290 1.00 97.75 99 MET A N 1
ATOM 798 C CA . MET A 1 99 ? -12.790 -5.617 9.941 1.00 97.75 99 MET A CA 1
ATOM 799 C C . MET A 1 99 ? -13.213 -6.130 8.558 1.00 97.75 99 MET A C 1
ATOM 801 O O . MET A 1 99 ? -12.354 -6.500 7.759 1.00 97.75 99 MET A O 1
ATOM 805 N N . GLU A 1 100 ? -14.509 -6.105 8.241 1.00 97.88 100 GLU A N 1
ATOM 806 C CA . GLU A 1 100 ? -15.029 -6.500 6.923 1.00 97.88 100 GLU A CA 1
ATOM 807 C C . GLU A 1 100 ? -14.433 -5.639 5.798 1.00 97.88 100 GLU A C 1
ATOM 809 O O . GLU A 1 100 ? -13.973 -6.162 4.780 1.00 97.88 100 GLU A O 1
ATOM 814 N N . LYS A 1 101 ? -14.360 -4.319 6.003 1.00 97.56 101 LYS A N 1
ATOM 815 C CA . LYS A 1 101 ? -13.729 -3.394 5.050 1.00 97.56 101 LYS A CA 1
ATOM 816 C C . LYS A 1 101 ? -12.215 -3.601 4.938 1.00 97.56 101 LYS A C 1
ATOM 818 O O . LYS A 1 101 ? -11.683 -3.512 3.834 1.00 97.56 101 LYS A O 1
ATOM 823 N N . CYS A 1 102 ? -11.526 -3.912 6.037 1.00 97.81 102 CYS A N 1
ATOM 824 C CA . CYS A 1 102 ? -10.096 -4.228 6.013 1.00 97.81 102 CYS A CA 1
ATOM 825 C C . CYS A 1 102 ? -9.818 -5.487 5.185 1.00 97.81 102 CYS A C 1
ATOM 827 O O . CYS A 1 102 ? -8.935 -5.469 4.333 1.00 97.81 102 CYS A O 1
ATOM 829 N N . LEU A 1 103 ? -10.601 -6.555 5.365 1.00 98.12 103 LEU A N 1
ATOM 830 C CA . LEU A 1 103 ? -10.471 -7.771 4.555 1.00 98.12 103 LEU A CA 1
ATOM 831 C C . LEU A 1 103 ? -10.751 -7.502 3.073 1.00 98.12 103 LEU A C 1
ATOM 833 O O . LEU A 1 103 ? -10.026 -8.001 2.216 1.00 98.12 103 LEU A O 1
ATOM 837 N N . ALA A 1 104 ? -11.743 -6.663 2.763 1.00 97.81 104 ALA A N 1
ATOM 838 C CA . ALA A 1 104 ? -12.035 -6.249 1.391 1.00 97.81 104 ALA A CA 1
ATOM 839 C C . ALA A 1 104 ? -10.918 -5.402 0.746 1.00 97.81 104 ALA A C 1
ATOM 841 O O . ALA A 1 104 ? -10.932 -5.213 -0.467 1.00 97.81 104 ALA A O 1
ATOM 842 N N . MET A 1 105 ? -9.966 -4.884 1.531 1.00 97.06 105 MET A N 1
ATOM 843 C CA . MET A 1 105 ? -8.805 -4.115 1.063 1.00 97.06 105 MET A CA 1
ATOM 844 C C . MET A 1 105 ? -7.574 -5.000 0.800 1.00 97.06 105 MET A C 1
ATOM 846 O O . MET A 1 105 ? -6.583 -4.530 0.240 1.00 97.06 105 MET A O 1
ATOM 850 N N . ILE A 1 106 ? -7.615 -6.280 1.178 1.00 98.12 106 ILE A N 1
ATOM 851 C CA . ILE A 1 106 ? -6.504 -7.214 0.979 1.00 98.12 106 ILE A CA 1
ATOM 852 C C . ILE A 1 106 ? -6.581 -7.797 -0.430 1.00 98.12 106 ILE A C 1
ATOM 854 O O . ILE A 1 106 ? -7.514 -8.520 -0.776 1.00 98.12 106 ILE A O 1
ATOM 858 N N . PHE A 1 107 ? -5.561 -7.512 -1.235 1.00 97.88 107 PHE A N 1
ATOM 859 C CA . PHE A 1 107 ? -5.417 -8.029 -2.591 1.00 97.88 107 PHE A CA 1
ATOM 860 C C . PHE A 1 107 ? -4.047 -8.674 -2.767 1.00 97.88 107 PHE A C 1
ATOM 862 O O . PHE A 1 107 ? -3.060 -8.285 -2.142 1.00 97.88 107 PHE A O 1
ATOM 869 N N . LYS A 1 108 ? -3.983 -9.653 -3.669 1.00 97.06 108 LYS A N 1
ATOM 870 C CA . LYS A 1 108 ? -2.709 -10.116 -4.212 1.00 97.06 108 LYS A CA 1
ATOM 871 C C . LYS A 1 108 ? -2.330 -9.218 -5.391 1.00 97.06 108 LYS A C 1
ATOM 873 O O . LYS A 1 108 ? -3.231 -8.858 -6.153 1.00 97.06 108 LYS A O 1
ATOM 878 N N . PRO A 1 109 ? -1.047 -8.864 -5.546 1.00 97.19 109 PRO A N 1
ATOM 879 C CA . PRO A 1 109 ? -0.588 -8.235 -6.773 1.00 97.19 109 PRO A CA 1
ATOM 880 C C . PRO A 1 109 ? -0.753 -9.186 -7.967 1.00 97.19 109 PRO A C 1
ATOM 882 O O . PRO A 1 109 ? -0.944 -10.394 -7.798 1.00 97.19 109 PRO A O 1
ATOM 885 N N . ALA A 1 110 ? -0.715 -8.624 -9.171 1.00 96.31 110 ALA A N 1
ATOM 886 C CA . ALA A 1 110 ? -0.767 -9.383 -10.408 1.00 96.31 110 ALA A CA 1
ATOM 887 C C . ALA A 1 110 ? 0.504 -10.229 -10.553 1.00 96.31 110 ALA A C 1
ATOM 889 O O . ALA A 1 110 ? 1.618 -9.714 -10.496 1.00 96.31 110 ALA A O 1
ATOM 890 N N . GLU A 1 111 ? 0.326 -11.533 -10.745 1.00 91.81 111 GLU A N 1
ATOM 891 C CA . GLU A 1 111 ? 1.431 -12.453 -10.992 1.00 91.81 111 GLU A CA 1
ATOM 892 C C . GLU A 1 111 ? 1.978 -12.239 -12.408 1.00 91.81 111 GLU A C 1
ATOM 894 O O . GLU A 1 111 ? 1.235 -12.330 -13.387 1.00 91.81 111 GLU A O 1
ATOM 899 N N . ASN A 1 112 ? 3.271 -11.923 -12.515 1.00 92.06 112 ASN A N 1
ATOM 900 C CA . ASN A 1 112 ? 3.953 -11.750 -13.795 1.00 92.06 112 ASN A CA 1
ATOM 901 C C . ASN A 1 112 ? 5.455 -12.051 -13.663 1.00 92.06 112 ASN A C 1
ATOM 903 O O . ASN A 1 112 ? 6.282 -11.158 -13.473 1.00 92.06 112 ASN A O 1
ATOM 907 N N . GLU A 1 113 ? 5.803 -13.334 -13.750 1.00 91.25 113 GLU A N 1
ATOM 908 C CA . GLU A 1 113 ? 7.190 -1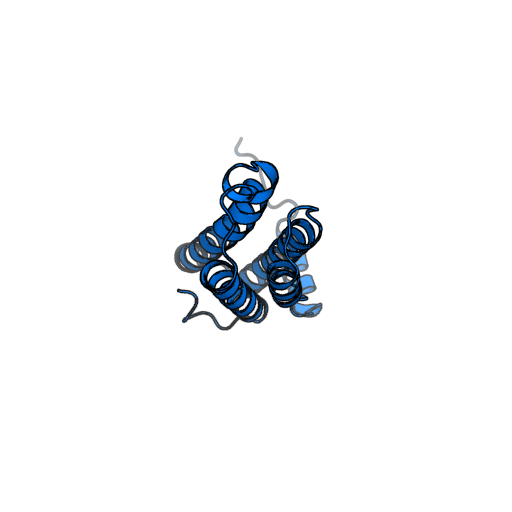3.800 -13.630 1.00 91.25 113 GLU A CA 1
ATOM 909 C C . GLU A 1 113 ? 8.087 -13.261 -14.757 1.00 91.25 113 GLU A C 1
ATOM 911 O O . GLU A 1 113 ? 9.242 -12.901 -14.530 1.00 91.25 113 GLU A O 1
ATOM 916 N N . GLU A 1 114 ? 7.552 -13.134 -15.974 1.00 92.56 114 GLU A N 1
ATOM 917 C CA . GLU A 1 114 ? 8.301 -12.589 -17.107 1.00 92.56 114 GLU A CA 1
ATOM 918 C C . GLU A 1 114 ? 8.697 -11.127 -16.884 1.00 92.56 114 GLU A C 1
ATOM 920 O O . GLU A 1 114 ? 9.835 -10.752 -17.167 1.00 92.56 114 GLU A O 1
ATOM 925 N N . LEU A 1 115 ? 7.783 -10.303 -16.359 1.00 89.88 115 LEU A N 1
ATOM 926 C CA . LEU A 1 115 ? 8.064 -8.907 -16.019 1.00 89.88 11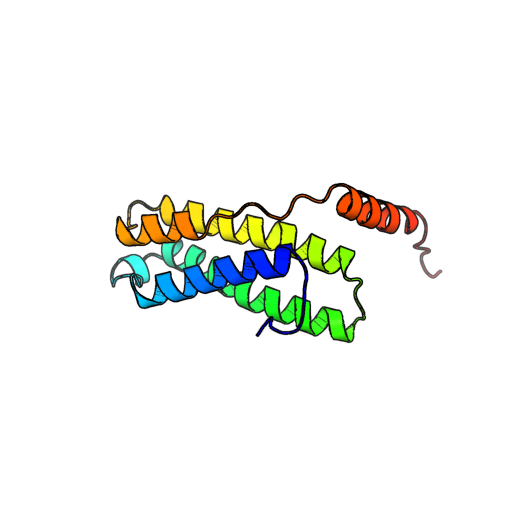5 LEU A CA 1
ATOM 927 C C . LEU A 1 115 ? 9.149 -8.810 -14.949 1.00 89.88 115 LEU A C 1
ATOM 929 O O . LEU A 1 115 ? 10.112 -8.063 -15.129 1.00 89.88 115 LEU A O 1
ATOM 933 N N . PHE A 1 116 ? 9.044 -9.617 -13.892 1.00 89.44 116 PHE A N 1
ATOM 934 C CA . PHE A 1 116 ? 10.065 -9.679 -12.850 1.00 89.44 116 PHE A CA 1
ATOM 935 C C . PHE A 1 116 ? 11.446 -10.010 -13.438 1.00 89.44 116 PHE A C 1
ATOM 937 O O . PHE A 1 116 ? 12.421 -9.294 -13.198 1.00 89.44 116 PHE A O 1
ATOM 944 N N . ASN A 1 117 ? 11.523 -11.031 -14.295 1.00 92.44 117 ASN A N 1
ATOM 945 C CA . ASN A 1 117 ? 12.767 -11.436 -14.947 1.00 92.44 117 ASN A CA 1
ATOM 946 C C . ASN A 1 117 ? 13.351 -10.335 -15.852 1.00 92.44 117 ASN A C 1
ATOM 948 O O . ASN A 1 117 ? 14.565 -10.115 -15.832 1.00 92.44 117 ASN A O 1
ATOM 952 N N . ARG A 1 118 ? 12.515 -9.602 -16.606 1.00 92.88 118 ARG A N 1
ATOM 953 C CA . ARG A 1 118 ? 12.964 -8.456 -17.424 1.00 92.88 118 ARG A CA 1
ATOM 954 C C . ARG A 1 118 ? 13.549 -7.335 -16.565 1.00 92.88 118 ARG A C 1
ATOM 956 O O . ARG A 1 118 ? 14.626 -6.824 -16.882 1.00 92.88 118 ARG A O 1
ATOM 963 N N . VAL A 1 119 ? 12.885 -6.984 -15.462 1.00 91.25 119 VAL A N 1
ATOM 964 C CA . VAL A 1 119 ? 13.373 -5.963 -14.522 1.00 91.25 119 VAL A CA 1
ATOM 965 C C . VAL A 1 119 ? 14.699 -6.401 -13.894 1.00 91.25 119 VAL A C 1
ATOM 967 O O . VAL A 1 119 ? 15.657 -5.625 -13.889 1.00 91.25 119 VAL A O 1
ATOM 970 N N . CYS A 1 120 ? 14.810 -7.653 -13.443 1.00 90.25 120 CYS A N 1
ATOM 971 C CA . CYS A 1 120 ? 16.055 -8.200 -12.903 1.00 90.25 120 CYS A CA 1
ATOM 972 C C . CYS A 1 120 ? 17.200 -8.167 -13.922 1.00 90.25 120 CYS A C 1
ATOM 974 O O . CYS A 1 120 ? 18.296 -7.719 -13.587 1.00 90.25 120 CYS A O 1
ATOM 976 N N . ALA A 1 121 ? 16.960 -8.581 -15.169 1.00 92.06 121 ALA A N 1
ATOM 977 C CA . ALA A 1 121 ? 17.973 -8.542 -16.223 1.00 92.06 121 ALA A CA 1
ATOM 978 C C . ALA A 1 121 ? 18.501 -7.117 -16.461 1.00 92.06 121 ALA A C 1
ATOM 980 O O . ALA A 1 121 ? 19.711 -6.918 -16.591 1.00 92.06 121 ALA A O 1
ATOM 981 N N . LYS A 1 122 ? 17.613 -6.114 -16.440 1.00 89.00 122 LYS A N 1
ATOM 982 C CA . LYS A 1 122 ? 18.000 -4.701 -16.534 1.00 89.00 122 LYS A CA 1
ATOM 983 C C . LYS A 1 122 ? 18.890 -4.285 -15.364 1.00 89.00 122 LYS A C 1
ATOM 985 O O . LYS A 1 122 ? 19.930 -3.679 -15.595 1.00 89.00 122 LYS A O 1
ATOM 990 N N . VAL A 1 123 ? 18.544 -4.653 -14.130 1.00 88.31 123 VAL A N 1
ATOM 991 C CA . VAL A 1 123 ? 19.385 -4.369 -12.952 1.00 88.31 123 VAL A CA 1
ATOM 992 C C . VAL A 1 123 ? 20.770 -5.007 -13.085 1.00 88.31 123 VAL A C 1
ATOM 994 O O . VAL A 1 123 ? 21.775 -4.336 -12.866 1.00 88.31 123 VAL A O 1
ATOM 997 N N . TYR A 1 124 ? 20.842 -6.273 -13.505 1.00 89.38 124 TYR A N 1
ATOM 998 C CA . TYR A 1 124 ? 22.117 -6.967 -13.698 1.00 89.38 124 TYR A CA 1
ATOM 999 C C . TYR A 1 124 ? 22.992 -6.343 -14.791 1.00 89.38 124 TYR A C 1
ATOM 1001 O O . TYR A 1 124 ? 24.214 -6.421 -14.691 1.00 89.38 124 TYR A O 1
ATOM 1009 N N . SER A 1 125 ? 22.404 -5.688 -15.797 1.00 89.25 125 SER A N 1
ATOM 1010 C CA . SER A 1 125 ? 23.168 -4.968 -16.827 1.00 89.25 125 SER A CA 1
ATOM 1011 C C . SER A 1 125 ? 23.952 -3.762 -16.294 1.00 89.25 125 SER A C 1
ATOM 1013 O O . SER A 1 125 ? 24.935 -3.367 -16.909 1.00 89.25 125 SER A O 1
ATOM 1015 N N . TYR A 1 126 ? 23.575 -3.214 -15.132 1.00 87.56 126 TYR A N 1
ATOM 1016 C CA . TYR A 1 126 ? 24.320 -2.139 -14.465 1.00 87.56 126 TYR A CA 1
ATOM 1017 C C . TYR A 1 126 ? 25.498 -2.642 -13.625 1.00 87.56 126 TYR A C 1
ATOM 1019 O O . TYR A 1 126 ? 26.189 -1.843 -12.987 1.00 87.56 126 TYR A O 1
ATOM 1027 N N . LYS A 1 127 ? 25.736 -3.957 -13.589 1.00 86.88 127 LYS A N 1
ATOM 1028 C CA . LYS A 1 127 ? 26.905 -4.517 -12.917 1.00 86.88 127 LYS A CA 1
ATOM 1029 C C . LYS A 1 127 ? 28.176 -3.913 -13.523 1.00 86.88 127 LYS A C 1
ATOM 1031 O O . LYS A 1 127 ? 28.321 -3.872 -14.738 1.00 86.88 127 LYS A O 1
ATOM 1036 N N . ASP A 1 128 ? 29.068 -3.444 -12.654 1.00 86.38 128 ASP A N 1
ATOM 1037 C CA . ASP A 1 128 ? 30.343 -2.809 -13.011 1.00 86.38 128 ASP A CA 1
ATOM 1038 C C . ASP A 1 128 ? 30.203 -1.519 -13.857 1.00 86.38 128 ASP A C 1
ATOM 1040 O O . ASP A 1 128 ? 31.192 -1.003 -14.362 1.00 86.38 128 ASP A O 1
ATOM 1044 N N . ALA A 1 129 ? 28.993 -0.951 -13.979 1.00 83.88 129 ALA A N 1
ATOM 1045 C CA . ALA A 1 129 ? 28.750 0.275 -14.749 1.00 83.88 129 ALA A CA 1
ATOM 1046 C C . ALA A 1 129 ? 29.153 1.564 -14.008 1.00 83.88 129 ALA A C 1
ATOM 1048 O O . ALA A 1 129 ? 29.195 2.638 -14.607 1.00 83.88 129 ALA A O 1
ATOM 1049 N N . TYR A 1 130 ? 29.401 1.481 -12.699 1.00 81.00 130 TYR A N 1
ATOM 1050 C CA . TYR A 1 130 ? 29.864 2.609 -11.899 1.00 81.00 130 TYR A CA 1
ATOM 1051 C C . TYR A 1 130 ? 31.393 2.646 -11.873 1.00 81.00 130 TYR A C 1
ATOM 1053 O O . TYR A 1 130 ? 32.026 1.812 -11.227 1.00 81.00 130 TYR A O 1
ATOM 1061 N N . GLU A 1 131 ? 31.973 3.652 -12.521 1.00 81.00 131 GLU A N 1
ATOM 1062 C CA . GLU A 1 131 ? 33.377 4.026 -12.354 1.00 81.00 131 GLU A CA 1
ATOM 1063 C C . GLU A 1 131 ? 33.453 5.306 -11.512 1.00 81.00 131 GLU A C 1
ATOM 1065 O O . GLU A 1 131 ? 32.781 6.300 -11.797 1.00 81.00 131 GLU A O 1
ATOM 1070 N N . MET A 1 132 ? 34.257 5.281 -10.444 1.00 78.94 132 MET A N 1
ATOM 1071 C CA . MET A 1 132 ? 34.541 6.478 -9.649 1.00 78.94 132 MET A CA 1
ATOM 1072 C C . MET A 1 132 ? 35.287 7.487 -10.528 1.00 78.94 132 MET A C 1
ATOM 1074 O O . MET A 1 132 ? 36.280 7.131 -11.163 1.00 78.94 132 MET A O 1
ATOM 1078 N N . ALA A 1 133 ? 34.840 8.745 -10.542 1.00 66.81 133 ALA A N 1
ATOM 1079 C CA . ALA A 1 133 ? 35.639 9.821 -11.121 1.00 66.81 133 ALA A CA 1
ATOM 1080 C C . ALA A 1 133 ? 36.973 9.932 -10.344 1.00 66.81 133 ALA A C 1
ATOM 1082 O O . ALA A 1 133 ? 36.925 9.863 -9.110 1.00 66.81 133 ALA A O 1
ATOM 1083 N N . PRO A 1 134 ? 38.130 10.041 -11.028 1.00 68.81 134 PRO A N 1
ATOM 1084 C CA . PRO A 1 134 ? 39.437 10.130 -10.375 1.00 68.81 134 PRO A CA 1
ATOM 1085 C C . PRO A 1 134 ? 39.591 11.372 -9.490 1.00 68.81 134 PRO A C 1
ATOM 1087 O O . PRO A 1 134 ? 38.959 12.412 -9.793 1.00 68.81 134 PRO A O 1
#

pLDDT: mean 93.41, std 7.17, range [60.97, 98.5]

Foldseek 3Di:
DLPPDDAQLSVLVVQLVVLLVVCCVPPNQDPVLVVVPVSVVLNVQLVVLVVVLVVLVVVCVVVVPDSLVNNVVSQVSLVSNLVSLVVNLPDPSDDPVSVVSSVSSRDHGDDDVPSVVVVVVVVVVCVVVDDDDD

Sequence (134 aa):
MYSNIDLPNVQIFRKQIAVLKEFLKSTPPDSKQSKDLDFMLILGELFTLVAYGQLLIENAAIEKVDNDLLDQIFDFMVRDCSKYALQLYSKRSSTKEQMEKCLAMIFKPAENEELFNRVCAKVYSYKDAYEMAP